Protein AF-A0A2X1PM04-F1 (afdb_monomer_lite)

Radius of gyration: 28.46 Å; chains: 1; bounding box: 57×18×85 Å

Structure (mmCIF, N/CA/C/O backbone):
data_AF-A0A2X1PM04-F1
#
_entry.id   AF-A0A2X1PM04-F1
#
loop_
_atom_site.group_PDB
_atom_site.id
_atom_site.type_symbol
_atom_site.label_atom_id
_atom_site.label_alt_id
_atom_site.label_comp_id
_atom_site.label_asym_id
_atom_site.label_entity_id
_atom_site.label_seq_id
_atom_site.pdbx_PDB_ins_code
_atom_site.Cartn_x
_atom_site.Cartn_y
_atom_site.Cartn_z
_atom_site.occupancy
_atom_site.B_iso_or_equiv
_atom_site.auth_seq_id
_atom_site.auth_comp_id
_atom_site.auth_asym_id
_atom_site.auth_atom_id
_atom_site.pdbx_PDB_model_num
ATOM 1 N N . MET A 1 1 ? 12.378 -4.164 -11.564 1.00 69.81 1 MET A N 1
ATOM 2 C CA . MET A 1 1 ? 11.855 -2.879 -12.082 1.00 69.81 1 MET A CA 1
ATOM 3 C C . MET A 1 1 ? 12.945 -1.818 -12.137 1.00 69.81 1 MET A C 1
ATOM 5 O O . MET A 1 1 ? 13.282 -1.428 -13.239 1.00 69.81 1 MET A O 1
ATOM 9 N N . ARG A 1 2 ? 13.593 -1.438 -11.025 1.00 76.06 2 ARG A N 1
ATOM 10 C CA . ARG A 1 2 ? 14.687 -0.441 -11.045 1.00 76.06 2 ARG A CA 1
ATOM 11 C C . ARG A 1 2 ? 15.839 -0.777 -12.010 1.00 76.06 2 ARG A C 1
ATOM 13 O O . ARG A 1 2 ? 16.109 0.004 -12.905 1.00 76.06 2 ARG A O 1
ATOM 20 N N . ASN A 1 3 ? 16.375 -1.999 -11.955 1.00 79.56 3 ASN A N 1
ATOM 21 C CA . ASN A 1 3 ? 17.417 -2.445 -12.899 1.00 79.56 3 ASN A CA 1
ATOM 22 C C . ASN A 1 3 ? 16.973 -2.407 -14.377 1.00 79.56 3 ASN A C 1
ATOM 24 O O . ASN A 1 3 ? 17.796 -2.219 -15.265 1.00 79.56 3 ASN A O 1
ATOM 28 N N . ILE A 1 4 ? 15.676 -2.598 -14.644 1.00 77.25 4 ILE A N 1
ATOM 29 C CA . ILE A 1 4 ? 15.119 -2.539 -16.003 1.00 77.25 4 ILE A CA 1
ATOM 30 C C . ILE A 1 4 ? 15.055 -1.082 -16.463 1.00 77.25 4 ILE A C 1
ATOM 32 O O . ILE A 1 4 ? 15.464 -0.784 -17.578 1.00 77.25 4 ILE A O 1
ATOM 36 N N . LEU A 1 5 ? 14.603 -0.174 -15.593 1.00 81.06 5 LEU A N 1
ATOM 37 C CA . LEU A 1 5 ? 14.601 1.264 -15.855 1.00 81.06 5 LEU A CA 1
ATOM 38 C C . LEU A 1 5 ? 16.017 1.789 -16.131 1.00 81.06 5 LEU A 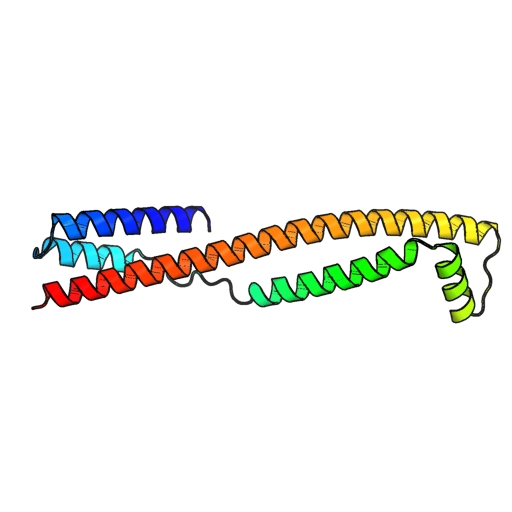C 1
ATOM 40 O O . LEU A 1 5 ? 16.224 2.500 -17.113 1.00 81.06 5 LEU A O 1
ATOM 44 N N . ASP A 1 6 ? 16.995 1.400 -15.312 1.00 82.31 6 ASP A N 1
ATOM 45 C CA . ASP A 1 6 ? 18.394 1.805 -15.486 1.00 82.31 6 ASP A CA 1
ATOM 46 C C . ASP A 1 6 ? 18.957 1.276 -16.818 1.00 82.31 6 ASP A C 1
ATOM 48 O O . ASP A 1 6 ? 19.573 2.020 -17.584 1.00 82.31 6 ASP A O 1
ATOM 52 N N . SER A 1 7 ? 18.678 0.009 -17.145 1.00 80.69 7 SER A N 1
ATOM 53 C CA . SER A 1 7 ? 19.086 -0.609 -18.411 1.00 80.69 7 SER A CA 1
ATOM 54 C C . SER A 1 7 ? 18.438 0.056 -19.632 1.00 80.69 7 SER A C 1
ATOM 56 O O . SER A 1 7 ? 19.122 0.287 -20.632 1.00 80.69 7 SER A O 1
ATOM 58 N N . LEU A 1 8 ? 17.151 0.405 -19.557 1.00 80.75 8 LEU A N 1
ATOM 59 C CA . LEU A 1 8 ? 16.440 1.117 -20.621 1.00 80.75 8 LEU A CA 1
ATOM 60 C C . LEU A 1 8 ? 16.974 2.538 -20.807 1.00 80.75 8 LEU A C 1
ATOM 62 O O . LEU A 1 8 ? 17.228 2.948 -21.936 1.00 80.75 8 LEU A O 1
ATOM 66 N N . THR A 1 9 ? 17.225 3.257 -19.713 1.00 82.50 9 THR A N 1
ATOM 67 C CA . THR A 1 9 ? 17.798 4.612 -19.748 1.00 82.50 9 THR A CA 1
ATOM 68 C C . THR A 1 9 ? 19.186 4.604 -20.390 1.00 82.50 9 THR A C 1
ATOM 70 O O . THR A 1 9 ? 19.500 5.460 -21.217 1.00 82.50 9 THR A O 1
ATOM 73 N N . GLN A 1 10 ? 20.020 3.614 -20.057 1.00 83.88 10 GLN A N 1
ATOM 74 C CA . GLN A 1 10 ? 21.327 3.452 -20.691 1.00 83.88 10 GLN A CA 1
ATOM 75 C C . GLN A 1 10 ? 21.196 3.112 -22.181 1.00 83.88 10 GLN A C 1
ATOM 77 O O . GLN A 1 10 ? 21.909 3.680 -23.004 1.00 83.88 10 GLN A O 1
ATOM 82 N N . THR A 1 11 ? 20.262 2.224 -22.533 1.00 81.25 11 THR A N 1
ATOM 83 C CA . THR A 1 11 ? 19.991 1.851 -23.929 1.00 81.25 11 THR A CA 1
ATOM 84 C C . THR A 1 11 ? 19.563 3.066 -24.751 1.00 81.25 11 THR A C 1
ATOM 86 O O . THR A 1 11 ? 20.081 3.262 -25.847 1.00 81.25 11 THR A O 1
ATOM 89 N N . GLN A 1 12 ? 18.689 3.918 -24.207 1.00 80.88 12 GLN A N 1
ATOM 90 C CA . GLN A 1 12 ? 18.268 5.168 -24.843 1.00 80.88 12 GLN A CA 1
ATOM 91 C C . GLN A 1 12 ? 19.465 6.079 -25.151 1.00 80.88 12 GLN A C 1
ATOM 93 O O . GLN A 1 12 ? 19.631 6.497 -26.293 1.00 80.88 12 GLN A O 1
ATOM 98 N N . ARG A 1 13 ? 20.351 6.317 -24.174 1.00 84.94 13 ARG A N 1
ATOM 99 C CA . ARG A 1 13 ? 21.559 7.140 -24.381 1.00 84.94 13 ARG A CA 1
ATOM 100 C C . ARG A 1 13 ? 22.475 6.568 -25.461 1.00 84.94 13 ARG A C 1
ATOM 102 O O . ARG A 1 13 ? 22.915 7.298 -26.341 1.00 84.94 13 ARG A O 1
ATOM 109 N N . THR A 1 14 ? 22.728 5.259 -25.429 1.00 84.06 14 THR A N 1
ATOM 110 C CA . THR A 1 14 ? 23.571 4.599 -26.436 1.00 84.06 14 THR A CA 1
ATOM 111 C C . THR A 1 14 ? 22.970 4.695 -27.839 1.00 84.06 14 THR A C 1
ATOM 113 O O . THR A 1 14 ? 23.704 4.915 -28.799 1.00 84.06 14 THR A O 1
ATOM 116 N N . ILE A 1 15 ? 21.647 4.573 -27.971 1.00 80.50 15 ILE A N 1
ATOM 117 C CA . ILE A 1 15 ? 20.940 4.778 -29.243 1.00 80.50 15 ILE A CA 1
ATOM 118 C C . ILE A 1 15 ? 21.138 6.208 -29.749 1.00 80.50 15 ILE A C 1
ATOM 120 O O . ILE A 1 15 ? 21.443 6.408 -30.925 1.00 80.50 15 ILE A O 1
ATOM 124 N N . ASP A 1 16 ? 21.001 7.197 -28.868 1.00 83.38 16 ASP A N 1
ATOM 125 C CA . ASP A 1 16 ? 21.153 8.612 -29.213 1.00 83.38 16 ASP A CA 1
ATOM 126 C C . ASP A 1 16 ? 22.563 8.928 -29.735 1.00 83.38 16 ASP A C 1
ATOM 128 O O . ASP A 1 16 ? 22.714 9.600 -30.762 1.00 83.38 16 ASP A O 1
ATOM 132 N N . GLU A 1 17 ? 23.588 8.392 -29.074 1.00 83.38 17 GLU A N 1
ATOM 133 C CA . GLU A 1 17 ? 24.991 8.527 -29.477 1.00 83.38 17 GLU A CA 1
ATOM 134 C C . GLU A 1 17 ? 25.270 7.831 -30.818 1.00 83.38 17 GLU A C 1
ATOM 136 O O . 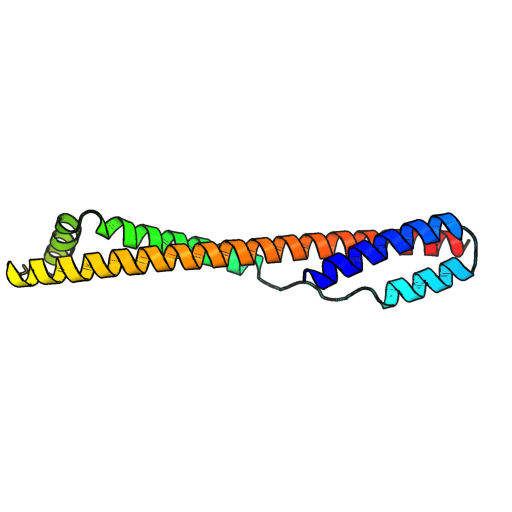GLU A 1 17 ? 25.885 8.415 -31.713 1.00 83.38 17 GLU A O 1
ATOM 141 N N . GLN A 1 18 ? 24.786 6.598 -30.995 1.00 78.56 18 GLN A N 1
ATOM 142 C CA . GLN A 1 18 ? 25.046 5.805 -32.200 1.00 78.56 18 GLN A CA 1
ATOM 143 C C . GLN A 1 18 ? 24.339 6.350 -33.439 1.00 78.56 18 GLN A C 1
ATOM 145 O O . GLN A 1 18 ? 24.942 6.367 -34.510 1.00 78.56 18 GLN A O 1
ATOM 150 N N . ILE A 1 19 ? 23.100 6.832 -33.308 1.00 76.69 19 ILE A N 1
ATOM 151 C CA . ILE A 1 19 ? 22.399 7.509 -34.409 1.00 76.69 19 ILE A CA 1
ATOM 152 C C . ILE A 1 19 ? 23.191 8.738 -34.854 1.00 76.69 19 ILE A C 1
ATOM 154 O O . ILE A 1 19 ? 23.385 8.934 -36.050 1.00 76.69 19 ILE A O 1
ATOM 158 N N . SER A 1 20 ? 23.686 9.528 -33.899 1.00 78.19 20 SER A N 1
ATOM 159 C CA . SER A 1 20 ? 24.446 10.748 -34.191 1.00 78.19 20 SER A CA 1
ATOM 160 C C . SER A 1 20 ? 25.783 10.451 -34.883 1.00 78.19 20 SER A C 1
ATOM 162 O O . SER A 1 20 ? 26.199 11.196 -35.764 1.00 78.19 20 SER A O 1
ATOM 164 N N . ALA A 1 21 ? 26.455 9.357 -34.507 1.00 78.06 21 ALA A N 1
ATOM 165 C CA . ALA A 1 21 ? 27.773 8.994 -35.030 1.00 78.06 21 ALA A CA 1
ATOM 166 C C . ALA A 1 21 ? 27.747 8.179 -36.338 1.00 78.06 21 ALA A C 1
ATOM 168 O O . ALA A 1 21 ? 28.716 8.216 -37.094 1.00 78.06 21 ALA A O 1
ATOM 169 N N . LEU A 1 22 ? 26.683 7.412 -36.599 1.00 74.44 22 LEU A N 1
ATOM 170 C CA . LEU A 1 22 ? 26.625 6.420 -37.686 1.00 74.44 22 LEU A CA 1
ATOM 171 C C . LEU A 1 22 ? 25.519 6.703 -38.714 1.00 74.44 22 LEU A C 1
ATOM 173 O O . LEU A 1 22 ? 25.143 5.807 -39.480 1.00 74.44 22 LEU A O 1
ATOM 177 N N . GLN A 1 23 ? 24.984 7.925 -38.725 1.00 71.12 23 GLN A N 1
ATOM 178 C CA . GLN A 1 23 ? 23.898 8.341 -39.610 1.00 71.12 23 GLN A CA 1
ATOM 179 C C . GLN A 1 23 ? 24.207 8.009 -41.082 1.00 71.12 23 GLN A C 1
ATOM 181 O O . GLN A 1 23 ? 25.285 8.310 -41.588 1.00 71.12 23 GLN A O 1
ATOM 186 N N . GLY A 1 24 ? 23.258 7.363 -41.769 1.00 65.94 24 GLY A N 1
ATOM 187 C CA . GLY A 1 24 ? 23.389 6.997 -43.187 1.00 65.94 24 GLY A CA 1
ATOM 188 C C . GLY A 1 24 ? 24.223 5.742 -43.476 1.00 65.94 24 GLY A C 1
ATOM 189 O O . GLY A 1 24 ? 24.485 5.443 -44.638 1.00 65.94 24 GLY A O 1
ATOM 190 N N . THR A 1 25 ? 24.644 4.984 -42.456 1.00 74.69 25 THR A N 1
ATOM 191 C CA . THR A 1 25 ? 25.395 3.732 -42.655 1.00 74.69 25 THR A CA 1
ATOM 192 C C . THR A 1 25 ? 24.507 2.486 -42.539 1.00 74.69 25 THR A C 1
ATOM 194 O O . THR A 1 25 ? 23.610 2.410 -41.702 1.00 74.69 25 THR A O 1
ATOM 197 N N . LEU A 1 26 ? 24.810 1.434 -43.312 1.00 70.62 26 LEU A N 1
ATOM 198 C CA . LEU A 1 26 ? 24.157 0.117 -43.173 1.00 70.62 26 LEU A CA 1
ATOM 199 C C . LEU A 1 26 ? 24.413 -0.533 -41.799 1.00 70.62 26 LEU A C 1
ATOM 201 O O . LEU A 1 26 ? 23.615 -1.338 -41.316 1.00 70.62 26 LEU A O 1
ATOM 205 N N . VAL A 1 27 ? 25.527 -0.175 -41.155 1.00 76.00 27 VAL A N 1
ATOM 206 C CA . VAL A 1 27 ? 25.877 -0.624 -39.802 1.00 76.00 27 VAL A CA 1
ATOM 207 C C . VAL A 1 27 ? 24.863 -0.099 -38.782 1.00 76.00 27 VAL A C 1
ATOM 209 O O . VAL A 1 27 ? 24.448 -0.860 -37.908 1.00 76.00 27 VAL A O 1
ATOM 212 N N . LEU A 1 28 ? 24.396 1.146 -38.935 1.00 73.38 28 LEU A N 1
ATOM 213 C CA . LEU A 1 28 ? 23.359 1.725 -38.080 1.00 73.38 28 LEU A CA 1
ATOM 214 C C . LEU A 1 28 ? 22.048 0.926 -38.154 1.00 73.38 28 LEU A C 1
ATOM 216 O O . LEU A 1 28 ? 21.496 0.584 -37.112 1.00 73.38 28 LEU A O 1
ATOM 220 N N . SER A 1 29 ? 21.598 0.542 -39.354 1.00 71.38 29 SER A N 1
ATOM 221 C CA . SER A 1 29 ? 20.384 -0.277 -39.533 1.00 71.38 29 SER A CA 1
ATOM 222 C C . SER A 1 29 ? 20.477 -1.627 -38.801 1.00 71.38 29 SER A C 1
ATOM 224 O O . SER A 1 29 ? 19.564 -2.025 -38.071 1.00 71.38 29 SER A O 1
ATOM 226 N N . ARG A 1 30 ? 21.631 -2.306 -38.889 1.00 76.44 30 ARG A N 1
ATOM 227 C CA . ARG A 1 30 ? 21.859 -3.577 -38.181 1.00 76.44 30 ARG A CA 1
ATOM 228 C C . ARG A 1 30 ? 21.881 -3.407 -36.657 1.00 76.44 30 ARG A C 1
ATOM 230 O O . ARG A 1 30 ? 21.322 -4.243 -35.948 1.00 76.44 30 ARG A O 1
ATOM 237 N N . ILE A 1 31 ? 22.510 -2.345 -36.153 1.00 76.06 31 ILE A N 1
ATOM 238 C CA . ILE A 1 31 ? 22.553 -2.027 -34.717 1.00 76.06 31 ILE A CA 1
ATOM 239 C C . ILE A 1 31 ? 21.142 -1.733 -34.183 1.00 76.06 31 ILE A C 1
ATOM 241 O O . ILE A 1 31 ? 20.752 -2.289 -33.155 1.00 76.06 31 ILE A O 1
ATOM 245 N N . ILE A 1 32 ? 20.355 -0.943 -34.922 1.00 72.38 32 ILE A N 1
ATOM 246 C CA . ILE A 1 32 ? 18.954 -0.626 -34.607 1.00 72.38 32 ILE A CA 1
ATOM 247 C C . ILE A 1 32 ? 18.122 -1.903 -34.469 1.00 72.38 32 ILE A C 1
ATOM 249 O O . ILE A 1 32 ? 17.404 -2.082 -33.482 1.00 72.38 32 ILE A O 1
ATOM 253 N N . GLN A 1 33 ? 18.243 -2.826 -35.426 1.00 74.50 33 GLN A N 1
ATOM 254 C CA . GLN A 1 33 ? 17.473 -4.069 -35.418 1.00 74.50 33 GLN A CA 1
ATOM 255 C C . GLN A 1 33 ? 17.840 -4.966 -34.222 1.00 74.50 33 GLN A C 1
ATOM 257 O O . GLN A 1 33 ? 16.955 -5.543 -33.587 1.00 74.50 33 GLN A O 1
ATOM 262 N N . GLN A 1 34 ? 19.126 -5.033 -33.856 1.00 79.94 34 GLN A N 1
ATOM 263 C CA . GLN A 1 34 ? 19.588 -5.764 -32.670 1.00 79.94 34 GLN A CA 1
ATOM 264 C C . GLN A 1 34 ? 19.085 -5.145 -31.360 1.00 79.94 34 GLN A C 1
ATOM 266 O O . GLN A 1 34 ? 18.738 -5.874 -30.432 1.00 79.94 34 GLN A O 1
ATOM 271 N N . GLN A 1 35 ? 19.039 -3.815 -31.265 1.00 77.69 35 GLN A N 1
ATOM 272 C CA . GLN A 1 35 ? 18.510 -3.124 -30.087 1.00 77.69 35 GLN A CA 1
ATOM 273 C C . GLN A 1 35 ? 17.002 -3.324 -29.955 1.00 77.69 35 GLN A C 1
ATOM 275 O O . GLN A 1 35 ? 16.540 -3.645 -28.862 1.00 77.69 35 GLN A O 1
ATOM 280 N N . LYS A 1 36 ? 16.252 -3.260 -31.064 1.00 74.50 36 LYS A N 1
ATOM 281 C CA . LYS A 1 36 ? 14.805 -3.527 -31.082 1.00 74.50 36 LYS A CA 1
ATOM 282 C C . LYS A 1 36 ? 14.468 -4.920 -30.538 1.00 74.50 36 LYS A C 1
ATOM 284 O O . LYS A 1 36 ? 13.514 -5.062 -29.784 1.00 74.50 36 LYS A O 1
ATOM 289 N N . GLN A 1 37 ? 15.276 -5.932 -30.860 1.00 78.75 37 GLN A N 1
ATOM 290 C CA . GLN A 1 37 ? 15.096 -7.304 -30.359 1.00 78.75 37 GLN A CA 1
ATOM 291 C C . GLN A 1 37 ? 15.411 -7.474 -28.865 1.00 78.75 37 GLN A C 1
ATOM 293 O O . GLN A 1 37 ? 14.905 -8.401 -28.239 1.00 78.75 37 GLN A O 1
ATOM 298 N N . LYS A 1 38 ? 16.256 -6.610 -28.291 1.00 79.75 38 LYS A N 1
ATOM 299 C CA . LYS A 1 38 ? 16.653 -6.662 -26.874 1.00 79.75 38 LYS A CA 1
ATOM 300 C C . LYS A 1 38 ? 15.723 -5.873 -25.955 1.00 79.75 38 LYS A C 1
ATOM 302 O O . LYS A 1 38 ? 15.882 -5.962 -24.737 1.00 79.75 38 LYS A O 1
ATOM 307 N N . LEU A 1 39 ? 14.789 -5.097 -26.509 1.00 76.56 39 LEU A N 1
ATOM 308 C CA . LEU A 1 39 ? 13.847 -4.336 -25.701 1.00 76.56 39 LEU A CA 1
ATOM 309 C C . LEU A 1 39 ? 12.944 -5.290 -24.908 1.00 76.56 39 LEU A C 1
ATOM 311 O O . LEU A 1 39 ? 12.384 -6.231 -25.477 1.00 76.56 39 LEU A O 1
ATOM 315 N N . PRO A 1 40 ? 12.795 -5.071 -23.594 1.00 70.00 40 PRO A N 1
ATOM 316 C CA . PRO A 1 40 ? 11.898 -5.867 -22.782 1.00 70.00 40 PRO A CA 1
ATOM 317 C C . PRO A 1 40 ? 10.456 -5.723 -23.283 1.00 70.00 40 PRO A C 1
ATOM 319 O O . PRO A 1 40 ? 9.938 -4.620 -23.434 1.00 70.00 40 PRO A O 1
ATOM 322 N N . THR A 1 41 ? 9.797 -6.856 -23.518 1.00 64.94 41 THR A N 1
ATOM 323 C CA . THR A 1 41 ? 8.380 -6.927 -23.891 1.00 64.94 41 THR A CA 1
ATOM 324 C C . THR A 1 41 ? 7.546 -7.320 -22.667 1.00 64.94 41 THR A C 1
ATOM 326 O O . THR A 1 41 ? 8.019 -8.051 -21.801 1.00 64.94 41 THR A O 1
ATOM 329 N N . ASN A 1 42 ? 6.305 -6.825 -22.570 1.00 63.81 42 ASN A N 1
ATOM 330 C CA . ASN A 1 42 ? 5.356 -7.140 -21.485 1.00 63.81 42 ASN A CA 1
ATOM 331 C C . ASN A 1 42 ? 5.806 -6.750 -20.061 1.00 63.81 42 ASN A C 1
ATOM 333 O O . ASN A 1 42 ? 5.794 -7.560 -19.139 1.00 63.81 42 ASN A O 1
ATOM 337 N N . LEU A 1 43 ? 6.138 -5.475 -19.851 1.00 68.81 43 LEU A N 1
ATOM 338 C CA . LEU A 1 43 ? 6.524 -4.939 -18.533 1.00 68.81 43 LEU A CA 1
ATOM 339 C C . LEU A 1 43 ? 5.335 -4.501 -17.661 1.00 68.81 43 LEU A C 1
ATOM 341 O O . LEU A 1 43 ? 5.529 -3.943 -16.582 1.00 68.81 43 LEU A O 1
ATOM 345 N N . ASN A 1 44 ? 4.104 -4.719 -18.131 1.00 73.81 44 ASN A N 1
ATOM 346 C CA . ASN A 1 44 ? 2.907 -4.223 -17.467 1.00 73.81 44 ASN A CA 1
ATOM 347 C C . ASN A 1 44 ? 2.442 -5.175 -16.352 1.00 73.81 44 ASN A C 1
ATOM 349 O O . ASN A 1 44 ? 1.986 -6.284 -16.637 1.00 73.81 44 ASN A O 1
ATOM 353 N N . ILE A 1 45 ? 2.507 -4.732 -15.092 1.00 78.94 45 ILE A N 1
ATOM 354 C CA . ILE A 1 45 ? 1.856 -5.421 -13.974 1.00 78.94 45 ILE A CA 1
ATOM 355 C C . ILE A 1 45 ? 0.360 -5.115 -14.051 1.00 78.94 45 ILE A C 1
ATOM 357 O O . ILE A 1 45 ? -0.114 -4.058 -13.625 1.00 78.94 45 ILE A O 1
ATOM 361 N N . GLN A 1 46 ? -0.395 -6.052 -14.618 1.00 82.81 46 GLN A N 1
ATOM 362 C CA . GLN A 1 46 ? -1.831 -5.886 -14.797 1.00 82.81 46 GLN A CA 1
ATOM 363 C C . GLN A 1 46 ? -2.546 -5.709 -13.452 1.00 82.81 46 GLN A C 1
ATOM 365 O O . GLN A 1 46 ? -2.324 -6.451 -12.497 1.00 82.81 46 GLN A O 1
ATOM 370 N N . GLY A 1 47 ? -3.440 -4.720 -13.390 1.00 86.31 47 GLY A N 1
ATOM 371 C CA . GLY A 1 47 ? -4.299 -4.489 -12.230 1.00 86.31 47 GLY A CA 1
ATOM 372 C C . GLY A 1 47 ? -3.645 -3.764 -11.050 1.00 86.31 47 GLY A C 1
ATOM 373 O O . GLY A 1 47 ? -4.337 -3.545 -10.058 1.00 86.31 47 GLY A O 1
ATOM 374 N N . LEU A 1 48 ? -2.378 -3.335 -11.142 1.00 91.06 48 LEU A N 1
ATOM 375 C CA . LEU A 1 48 ? -1.701 -2.615 -10.052 1.00 91.06 48 LEU A CA 1
ATOM 376 C C . LEU A 1 48 ? -2.454 -1.339 -9.637 1.00 91.06 48 LEU A C 1
ATOM 378 O O . LEU A 1 48 ? -2.675 -1.113 -8.451 1.00 91.06 48 LEU A O 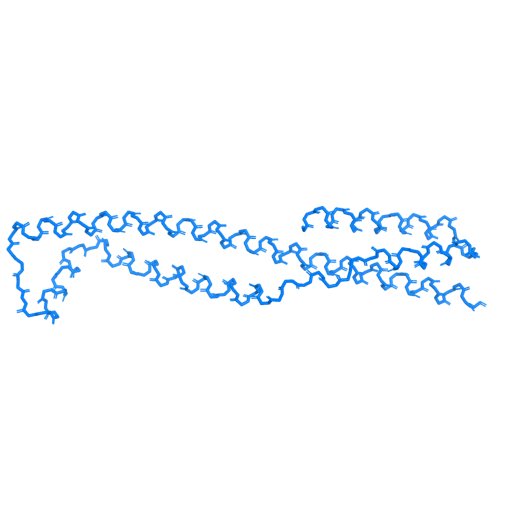1
ATOM 382 N N . SER A 1 49 ? -2.946 -0.565 -10.609 1.00 91.69 49 SER A N 1
ATOM 383 C CA . SER A 1 49 ? -3.734 0.648 -10.347 1.00 91.69 49 SER A CA 1
ATOM 384 C C . SER A 1 49 ? -5.018 0.362 -9.554 1.00 91.69 49 SER A C 1
ATOM 386 O O . SER A 1 49 ? -5.355 1.069 -8.602 1.00 91.69 49 SER A O 1
ATOM 388 N N . LYS A 1 50 ? -5.703 -0.744 -9.884 1.00 94.38 50 LYS A N 1
ATOM 389 C CA . LYS A 1 50 ? -6.890 -1.199 -9.150 1.00 94.38 50 LYS A CA 1
ATOM 390 C C . LYS A 1 50 ? -6.527 -1.606 -7.721 1.00 94.38 50 LYS A C 1
ATOM 392 O O . LYS A 1 50 ? -7.184 -1.170 -6.787 1.00 94.38 50 LYS A O 1
ATOM 397 N N . GLN A 1 51 ? -5.455 -2.379 -7.542 1.00 94.12 51 GLN A N 1
ATOM 398 C CA . GLN A 1 51 ? -4.995 -2.799 -6.213 1.00 94.12 51 GLN A CA 1
ATOM 399 C C . GLN A 1 51 ? -4.611 -1.603 -5.328 1.00 94.12 51 GLN A C 1
ATOM 401 O O . GLN A 1 51 ? -4.907 -1.602 -4.136 1.00 94.12 51 GLN A O 1
ATOM 406 N N . ILE A 1 52 ? -4.000 -0.562 -5.904 1.00 96.06 52 ILE A N 1
ATOM 407 C CA . ILE A 1 52 ? -3.702 0.700 -5.209 1.00 96.06 52 ILE A CA 1
ATOM 408 C C . ILE A 1 52 ? -4.994 1.388 -4.753 1.00 96.06 52 ILE A C 1
ATOM 410 O O . ILE A 1 52 ? -5.069 1.850 -3.613 1.00 96.06 52 ILE A O 1
ATOM 414 N N . ALA A 1 53 ? -6.013 1.454 -5.614 1.00 97.50 53 ALA A N 1
ATOM 415 C CA . ALA A 1 53 ? -7.309 2.032 -5.263 1.00 97.50 53 ALA A CA 1
ATOM 416 C C . ALA A 1 53 ? -8.008 1.234 -4.150 1.00 97.50 53 ALA A C 1
ATOM 418 O O . ALA A 1 53 ? -8.410 1.817 -3.142 1.00 97.50 53 ALA A O 1
ATOM 419 N N . ASP A 1 54 ? -8.067 -0.092 -4.282 1.00 97.62 54 ASP A N 1
ATOM 420 C CA . ASP A 1 54 ? -8.664 -0.987 -3.287 1.00 97.62 54 ASP A CA 1
ATOM 421 C C . ASP A 1 54 ? -7.938 -0.872 -1.932 1.00 97.62 54 ASP A C 1
ATOM 423 O O . ASP A 1 54 ? -8.570 -0.844 -0.874 1.00 97.62 54 ASP A O 1
ATOM 427 N N . LEU A 1 55 ? -6.606 -0.742 -1.933 1.00 97.50 55 LEU A N 1
ATOM 428 C CA . LEU A 1 55 ? -5.820 -0.534 -0.714 1.00 97.50 55 LEU A CA 1
ATOM 429 C C . LEU A 1 55 ? -6.127 0.816 -0.049 1.00 97.50 55 LEU A C 1
ATOM 431 O O . LEU A 1 55 ? -6.229 0.880 1.176 1.00 97.50 55 LEU A O 1
ATOM 435 N N . ARG A 1 56 ? -6.314 1.891 -0.826 1.00 98.19 56 ARG A N 1
ATOM 436 C CA . ARG A 1 56 ? -6.707 3.206 -0.284 1.00 98.19 56 ARG A CA 1
ATOM 437 C C . ARG A 1 56 ? -8.059 3.144 0.422 1.00 98.19 56 ARG A C 1
ATOM 439 O O . ARG A 1 56 ? -8.183 3.704 1.509 1.00 98.19 56 ARG A O 1
ATOM 446 N N . VAL A 1 57 ? -9.035 2.443 -0.161 1.00 98.38 57 VAL A N 1
ATOM 447 C CA . VAL A 1 57 ? -10.356 2.241 0.458 1.00 98.38 57 VAL A CA 1
ATOM 448 C C . VAL A 1 57 ? -10.220 1.464 1.768 1.00 98.38 57 VAL A C 1
ATOM 450 O O . VAL A 1 57 ? -10.689 1.928 2.802 1.00 98.38 57 VAL A O 1
ATOM 453 N N . HIS A 1 58 ? -9.476 0.354 1.779 1.00 97.56 58 HIS A N 1
ATOM 454 C CA . HIS A 1 58 ? -9.246 -0.401 3.014 1.00 97.56 58 HIS A CA 1
ATOM 455 C C . HIS A 1 58 ? -8.549 0.426 4.106 1.00 97.56 58 HIS A C 1
ATOM 457 O O . HIS A 1 58 ? -8.928 0.350 5.276 1.00 97.56 58 HIS A O 1
ATOM 463 N N . ILE A 1 59 ? -7.541 1.232 3.749 1.00 98.19 59 ILE A N 1
ATOM 464 C CA . ILE A 1 59 ? -6.873 2.139 4.695 1.00 98.19 59 ILE A CA 1
ATOM 465 C C . ILE A 1 59 ? -7.874 3.147 5.266 1.00 98.19 59 ILE A C 1
ATOM 467 O O . ILE A 1 59 ? -7.850 3.399 6.474 1.00 98.19 59 ILE A O 1
ATOM 471 N N . PHE A 1 60 ? -8.754 3.703 4.430 1.00 98.44 60 PHE A N 1
ATOM 472 C CA . PHE A 1 60 ? -9.808 4.616 4.863 1.00 98.44 60 PHE A CA 1
ATOM 473 C C . PHE A 1 60 ? -10.757 3.939 5.860 1.00 98.44 60 PHE A C 1
ATOM 475 O O . PHE A 1 60 ? -10.917 4.442 6.972 1.00 98.44 60 PHE A O 1
ATOM 482 N N . ASP A 1 61 ? -11.298 2.767 5.528 1.00 98.25 61 ASP A N 1
ATOM 483 C CA . ASP A 1 61 ? -12.252 2.047 6.380 1.00 98.25 61 ASP A CA 1
ATOM 484 C C . ASP A 1 61 ? -11.654 1.677 7.743 1.00 98.25 61 ASP A C 1
ATOM 486 O O . ASP A 1 61 ? -12.271 1.869 8.794 1.00 98.25 61 ASP A O 1
ATOM 490 N N . ILE A 1 62 ? -10.418 1.168 7.752 1.00 97.69 62 ILE A N 1
ATOM 491 C CA . ILE A 1 62 ? -9.709 0.815 8.989 1.00 97.69 62 ILE A CA 1
ATOM 492 C C . ILE A 1 62 ? -9.409 2.073 9.816 1.00 97.69 62 ILE A C 1
ATOM 494 O O . ILE A 1 62 ? -9.494 2.045 11.046 1.00 97.69 62 ILE A O 1
ATOM 498 N N . THR A 1 63 ? -9.102 3.191 9.157 1.00 98.25 63 THR A N 1
ATOM 499 C CA . THR A 1 63 ? -8.901 4.485 9.818 1.00 98.25 63 THR A CA 1
ATOM 500 C C . THR A 1 63 ? -10.179 4.974 10.493 1.00 98.25 63 THR A C 1
ATOM 502 O O . THR A 1 63 ? -10.106 5.396 11.647 1.00 98.25 63 THR A O 1
ATOM 505 N N . GLN A 1 64 ? -11.338 4.865 9.833 1.00 97.81 64 GLN A N 1
ATOM 506 C CA . GLN A 1 64 ? -12.631 5.214 10.433 1.00 97.81 64 GLN A CA 1
ATOM 507 C C . GLN A 1 64 ? -12.905 4.367 11.680 1.00 97.81 64 GLN A C 1
ATOM 509 O O . GLN A 1 64 ? -13.087 4.916 12.765 1.00 97.81 64 GLN A O 1
ATOM 514 N N . LYS A 1 65 ? -12.783 3.037 11.570 1.00 95.44 65 LYS A N 1
ATOM 515 C CA . LYS A 1 65 ? -12.972 2.113 12.704 1.00 95.44 65 LYS A CA 1
ATOM 516 C C . LYS A 1 65 ? -12.022 2.394 13.867 1.00 95.44 65 LYS A C 1
ATOM 518 O O . LYS A 1 65 ? -12.411 2.295 15.024 1.00 95.44 65 LYS A O 1
ATOM 523 N N . ARG A 1 66 ? -10.761 2.749 13.595 1.00 97.62 66 ARG A N 1
ATOM 524 C CA . ARG A 1 66 ? -9.814 3.157 14.647 1.00 97.62 66 ARG A CA 1
ATOM 525 C C . ARG A 1 66 ? -10.269 4.449 15.323 1.00 97.62 66 ARG A C 1
ATOM 527 O O . ARG A 1 66 ? -10.105 4.578 16.534 1.00 97.62 66 ARG A O 1
ATOM 534 N N . ASN A 1 67 ? -10.771 5.410 14.550 1.00 97.38 67 ASN A N 1
ATOM 535 C CA . ASN A 1 67 ? -11.142 6.721 15.070 1.00 97.38 67 ASN A CA 1
ATOM 536 C C . ASN A 1 67 ? -12.336 6.650 16.030 1.00 97.38 67 ASN A C 1
ATOM 538 O O . ASN A 1 67 ? -12.363 7.386 17.013 1.00 97.38 67 ASN A O 1
ATOM 542 N N . GLU A 1 68 ? -13.259 5.714 15.810 1.00 95.81 68 GLU A N 1
ATOM 543 C CA . GLU A 1 68 ? -14.351 5.418 16.748 1.00 95.81 68 GLU A CA 1
ATOM 544 C C . GLU A 1 68 ? -13.842 5.019 18.147 1.00 95.81 68 GLU A C 1
ATOM 546 O O . GLU A 1 68 ? -14.529 5.235 19.138 1.00 95.81 68 GLU A O 1
ATOM 551 N N . LEU A 1 69 ? -12.609 4.506 18.257 1.00 96.75 69 LEU A N 1
ATOM 552 C CA . LEU A 1 69 ? -11.992 4.090 19.522 1.00 96.75 69 LEU A CA 1
ATOM 553 C C . LEU A 1 69 ? -11.253 5.228 20.259 1.00 96.75 69 LEU A C 1
ATOM 555 O O . LEU A 1 69 ? -10.528 4.974 21.227 1.00 96.75 69 LEU A O 1
ATOM 559 N N . TYR A 1 70 ? -11.347 6.485 19.807 1.00 94.94 70 TYR A N 1
ATOM 560 C CA . TYR A 1 70 ? -10.818 7.616 20.585 1.00 94.94 70 TYR A CA 1
ATOM 561 C C . TYR A 1 70 ? -11.702 7.959 21.782 1.00 94.94 70 TYR A C 1
ATOM 563 O O . TYR A 1 70 ? -11.163 8.262 22.845 1.00 94.94 70 TYR A O 1
ATOM 571 N N . ASP A 1 71 ? -13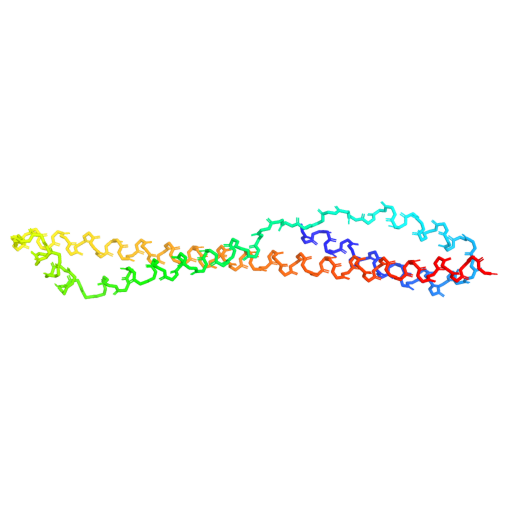.019 7.835 21.624 1.00 95.56 71 ASP A N 1
ATOM 572 C CA . ASP A 1 71 ? -13.992 7.972 22.703 1.00 95.56 71 ASP A CA 1
ATOM 573 C C . ASP A 1 71 ? -14.518 6.588 23.097 1.00 95.56 71 ASP A C 1
ATOM 575 O O . ASP A 1 71 ? -15.524 6.091 22.587 1.00 95.56 71 ASP A O 1
ATOM 579 N N . LEU A 1 72 ? -13.774 5.934 23.989 1.00 95.25 72 LEU A N 1
ATOM 580 C CA . LEU A 1 72 ? -14.084 4.575 24.426 1.00 95.25 72 LEU A CA 1
ATOM 581 C C . LEU A 1 72 ? -15.397 4.497 25.203 1.00 95.25 72 LEU A C 1
ATOM 583 O O . LEU A 1 72 ? -16.080 3.483 25.116 1.00 95.25 72 LEU A O 1
ATOM 587 N N . ASP A 1 73 ? -15.752 5.535 25.962 1.00 94.25 73 ASP A N 1
ATOM 588 C CA . ASP A 1 73 ? -16.988 5.537 26.741 1.00 94.25 73 ASP A CA 1
ATOM 589 C C . ASP A 1 73 ? -18.210 5.631 25.834 1.00 94.25 73 ASP A C 1
ATOM 591 O O . ASP A 1 73 ? -19.141 4.843 25.992 1.00 94.25 73 ASP A O 1
ATOM 595 N N . ASN A 1 74 ? -18.179 6.519 24.839 1.00 95.31 74 ASN A N 1
ATOM 596 C CA . ASN A 1 74 ? -19.242 6.599 23.846 1.00 95.31 74 ASN A CA 1
ATOM 597 C C . ASN A 1 74 ? -19.343 5.312 23.010 1.00 95.31 74 ASN A C 1
ATOM 599 O O . ASN A 1 74 ? -20.440 4.801 22.784 1.00 95.31 74 ASN A O 1
ATOM 603 N N . TYR A 1 75 ? -18.204 4.742 22.604 1.00 95.00 75 TYR A N 1
ATOM 604 C CA . TYR A 1 75 ? -18.181 3.476 21.869 1.00 95.00 75 TYR A CA 1
ATOM 605 C C . TYR A 1 75 ? -18.810 2.333 22.677 1.00 95.00 75 TYR A C 1
ATOM 607 O O . TYR A 1 75 ? -19.651 1.602 22.158 1.00 95.00 75 TYR A O 1
ATOM 615 N N . ILE A 1 76 ? -18.435 2.187 23.953 1.00 94.81 76 ILE A N 1
ATOM 616 C CA . ILE A 1 76 ? -18.995 1.156 24.836 1.00 94.81 76 ILE A CA 1
ATOM 617 C C . ILE A 1 76 ? -20.497 1.372 25.029 1.00 94.81 76 ILE A C 1
ATOM 619 O O . ILE A 1 76 ? -21.256 0.426 24.854 1.00 94.81 76 ILE A O 1
ATOM 623 N N . ASN A 1 77 ? -20.939 2.607 25.286 1.00 94.19 77 ASN A N 1
ATOM 624 C CA . ASN A 1 77 ? -22.362 2.914 25.457 1.00 94.19 77 ASN A CA 1
ATOM 625 C C . ASN A 1 77 ? -23.185 2.560 24.208 1.00 94.19 77 ASN A C 1
ATOM 627 O O . ASN A 1 77 ? -24.311 2.072 24.320 1.00 94.19 77 ASN A O 1
ATOM 631 N N . LYS A 1 78 ? -22.631 2.793 23.010 1.00 93.69 78 LYS A N 1
ATOM 632 C CA . LYS A 1 78 ? -23.266 2.406 21.746 1.00 93.69 78 LYS A CA 1
ATOM 633 C C . LYS A 1 78 ? -23.429 0.888 21.651 1.00 93.69 78 LYS A C 1
ATOM 635 O O . LYS A 1 78 ? -24.524 0.426 21.356 1.00 93.69 78 LYS A O 1
ATOM 640 N N . VAL A 1 79 ? -22.378 0.129 21.967 1.00 92.44 79 VAL A N 1
ATOM 641 C CA . VAL A 1 79 ? -22.420 -1.344 21.982 1.00 92.44 79 VAL A CA 1
ATOM 642 C C . VAL A 1 79 ? -23.436 -1.860 23.004 1.00 92.44 79 VAL A C 1
ATOM 644 O O . VAL A 1 79 ? -24.254 -2.710 22.673 1.00 92.44 79 VAL A O 1
ATOM 647 N N . GLU A 1 80 ? -23.438 -1.317 24.222 1.00 93.25 80 GLU A N 1
ATOM 648 C CA . GLU A 1 80 ? -24.398 -1.680 25.276 1.00 93.25 80 GLU A CA 1
ATOM 649 C C . GLU A 1 80 ? -25.854 -1.413 24.853 1.00 93.25 80 GLU A C 1
ATOM 651 O O . GLU A 1 80 ? -26.758 -2.194 25.158 1.00 93.25 80 GLU A O 1
ATOM 656 N N . SER A 1 81 ? -26.080 -0.319 24.118 1.00 92.38 81 SER A N 1
ATOM 657 C CA . SER A 1 81 ? -27.403 0.054 23.603 1.00 92.38 81 SER A CA 1
ATOM 658 C C . SER A 1 81 ? -27.865 -0.852 22.461 1.00 92.38 81 SER A C 1
ATOM 660 O O . SER A 1 81 ? -29.038 -1.210 22.407 1.00 92.38 81 SER A O 1
ATOM 662 N N . GLU A 1 82 ? -26.959 -1.228 21.555 1.00 91.62 82 GLU A N 1
ATOM 663 C CA . GLU A 1 82 ? -27.247 -2.130 20.432 1.00 91.62 82 GLU A CA 1
ATOM 664 C C . GLU A 1 82 ? -27.535 -3.564 20.905 1.00 91.62 82 GLU A C 1
ATOM 666 O O . GLU A 1 82 ? -28.420 -4.222 20.360 1.00 91.62 82 GLU A O 1
ATOM 671 N N . ASP A 1 83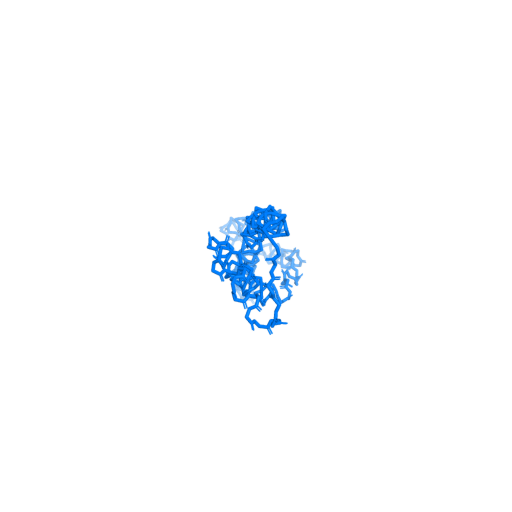 ? -26.831 -4.027 21.942 1.00 88.06 83 ASP A N 1
ATOM 672 C CA . ASP A 1 83 ? -26.922 -5.403 22.451 1.00 88.06 83 ASP A CA 1
ATOM 673 C C . ASP A 1 83 ? -27.935 -5.564 23.606 1.00 88.06 83 ASP A C 1
ATOM 675 O O . ASP A 1 83 ? -28.203 -6.675 24.072 1.00 88.06 83 ASP A O 1
ATOM 679 N N . GLY A 1 84 ? -28.507 -4.454 24.091 1.00 87.38 84 GLY A N 1
ATOM 680 C CA . GLY A 1 84 ? -29.502 -4.429 25.169 1.00 87.38 84 GLY A CA 1
ATOM 681 C C . GLY A 1 84 ? -28.968 -4.889 26.531 1.00 87.38 84 GLY A C 1
ATOM 682 O O . GLY A 1 84 ? -29.745 -5.327 27.383 1.00 87.38 84 GLY A O 1
ATOM 683 N N . LYS A 1 85 ? -27.648 -4.826 26.742 1.00 88.56 85 LYS A N 1
ATOM 684 C CA . LYS A 1 85 ? -26.956 -5.294 27.953 1.00 88.56 85 LYS A CA 1
ATOM 685 C C . LYS A 1 85 ? -25.999 -4.229 28.459 1.00 88.56 85 LYS A C 1
ATOM 687 O O . LYS A 1 85 ? -25.353 -3.550 27.675 1.00 88.56 85 LYS A O 1
ATOM 692 N N . GLN A 1 86 ? -25.898 -4.112 29.777 1.00 90.94 86 GLN A N 1
ATOM 693 C CA . GLN A 1 86 ? -24.975 -3.196 30.443 1.00 90.94 86 GLN A CA 1
ATOM 694 C C . GLN A 1 86 ? -23.801 -3.992 31.001 1.00 90.94 86 GLN A C 1
ATOM 696 O O . GLN A 1 86 ? -24.011 -5.036 31.624 1.00 90.94 86 GLN A O 1
ATOM 701 N N . PHE A 1 87 ? -22.584 -3.503 30.794 1.00 91.62 87 PHE A N 1
ATOM 702 C CA . PHE A 1 87 ? -21.410 -4.081 31.424 1.00 91.62 87 PHE A CA 1
ATOM 703 C C . PHE A 1 87 ? -21.346 -3.670 32.894 1.00 91.62 87 PHE A C 1
ATOM 705 O O . PHE A 1 87 ? -21.667 -2.543 33.277 1.00 91.62 87 PHE A O 1
ATOM 712 N N . THR A 1 88 ? -20.866 -4.577 33.736 1.00 94.62 88 THR A N 1
ATOM 713 C CA . THR A 1 88 ? -20.406 -4.224 35.080 1.00 94.62 88 THR A CA 1
ATOM 714 C C . THR A 1 88 ? -19.185 -3.302 35.000 1.00 94.62 88 THR A C 1
ATOM 716 O O . THR A 1 88 ? -18.485 -3.237 33.988 1.00 94.62 88 THR A O 1
ATOM 719 N N . GLU A 1 89 ? -18.865 -2.604 36.088 1.00 92.19 89 GLU A N 1
ATOM 720 C CA . GLU A 1 89 ? -17.699 -1.709 36.137 1.00 92.19 89 GLU A CA 1
ATOM 721 C C . GLU A 1 89 ? -16.368 -2.442 35.862 1.00 92.19 89 GLU A C 1
ATOM 723 O O . GLU A 1 89 ? -15.484 -1.927 35.165 1.00 92.19 89 GLU A O 1
ATOM 728 N N . ALA A 1 90 ? -16.247 -3.681 36.350 1.00 94.88 90 ALA A N 1
ATOM 729 C CA . ALA A 1 90 ? -15.089 -4.535 36.103 1.00 94.88 90 ALA A CA 1
ATOM 730 C C . ALA A 1 90 ? -14.970 -4.924 34.618 1.00 94.88 90 ALA A C 1
ATOM 732 O O . ALA A 1 90 ? -13.892 -4.796 34.032 1.00 94.88 90 ALA A O 1
ATOM 733 N N . GLU A 1 91 ? -16.074 -5.338 33.989 1.00 94.81 91 GLU A N 1
ATOM 734 C CA . GLU A 1 91 ? -16.119 -5.652 32.554 1.00 94.81 91 GLU A CA 1
ATOM 735 C C . GLU A 1 91 ? -15.812 -4.416 31.709 1.00 94.81 91 GLU A C 1
ATOM 737 O O . GLU A 1 91 ? -14.983 -4.478 30.802 1.00 94.81 91 GLU A O 1
ATOM 742 N N . ARG A 1 92 ? -16.391 -3.260 32.052 1.00 94.75 92 ARG A N 1
ATOM 743 C CA . ARG A 1 92 ? -16.142 -1.991 31.360 1.00 94.75 92 ARG A CA 1
ATOM 744 C C . ARG A 1 92 ? -14.661 -1.620 31.391 1.00 94.75 92 ARG A C 1
ATOM 746 O O . ARG A 1 92 ? -14.107 -1.195 30.378 1.00 94.75 92 ARG A O 1
ATOM 753 N N . THR A 1 93 ? -13.998 -1.829 32.527 1.00 95.75 93 THR A N 1
ATOM 754 C CA . THR A 1 93 ? -12.553 -1.601 32.669 1.00 95.75 93 THR A CA 1
ATOM 755 C C . THR A 1 93 ? -11.743 -2.536 31.766 1.00 95.75 93 THR A C 1
ATOM 757 O O . THR A 1 93 ? -10.846 -2.078 31.055 1.00 95.75 93 THR A O 1
ATOM 760 N N . GLN A 1 94 ? -12.078 -3.830 31.722 1.00 96.25 94 GLN A N 1
ATOM 761 C CA . GLN A 1 94 ? -11.409 -4.794 30.838 1.00 96.25 94 GLN A CA 1
ATOM 762 C C . GLN A 1 94 ? -11.624 -4.463 29.355 1.00 96.25 94 GLN A C 1
ATOM 764 O O . GLN A 1 94 ? -10.667 -4.458 28.578 1.00 96.25 94 GLN A O 1
ATOM 769 N N . VAL A 1 95 ? -12.853 -4.117 28.964 1.00 95.12 95 VAL A N 1
ATOM 770 C CA . VAL A 1 95 ? -13.190 -3.717 27.592 1.00 95.12 95 VAL A CA 1
ATOM 771 C C . VAL A 1 95 ? -12.408 -2.470 27.183 1.00 95.12 95 VAL A C 1
ATOM 773 O O . VAL A 1 95 ? -11.837 -2.447 26.095 1.00 95.12 95 VAL A O 1
ATOM 776 N N . LYS A 1 96 ? -12.289 -1.455 28.051 1.00 96.75 96 LYS A N 1
ATOM 777 C CA . LYS A 1 96 ? -11.467 -0.264 27.766 1.00 96.75 96 LYS A CA 1
ATOM 778 C C . LYS A 1 96 ? -10.004 -0.617 27.493 1.00 96.75 96 LYS A C 1
ATOM 780 O O . LYS A 1 96 ? -9.419 -0.074 26.551 1.00 96.75 96 LYS A O 1
ATOM 785 N N . THR A 1 97 ? -9.422 -1.535 28.264 1.00 97.44 97 THR A N 1
ATOM 786 C CA . THR A 1 97 ? -8.052 -2.020 28.032 1.00 97.44 97 THR A CA 1
ATOM 787 C C . THR A 1 97 ? -7.933 -2.691 26.663 1.00 97.44 97 THR A C 1
ATOM 789 O O . THR A 1 97 ? -7.099 -2.282 25.854 1.00 97.44 97 THR A O 1
ATOM 792 N N . LEU A 1 98 ? -8.831 -3.630 26.345 1.00 97.38 98 LEU A N 1
ATOM 793 C CA . LEU A 1 98 ? -8.842 -4.332 25.055 1.00 97.38 98 LEU A CA 1
ATOM 794 C C . LEU A 1 98 ? -9.034 -3.379 23.866 1.00 97.38 98 LEU A C 1
ATOM 796 O O . LEU A 1 98 ? -8.346 -3.491 22.852 1.00 97.38 98 LEU A O 1
ATOM 800 N N . LEU A 1 99 ? -9.946 -2.410 23.973 1.00 97.38 99 LEU A N 1
ATOM 801 C CA . LEU A 1 99 ? -10.177 -1.420 22.919 1.00 97.38 99 LEU A CA 1
ATOM 802 C C . LEU A 1 99 ? -8.981 -0.476 22.749 1.00 97.38 99 LEU A C 1
ATOM 804 O O . LEU A 1 99 ? -8.666 -0.082 21.624 1.00 97.38 99 LEU A O 1
ATOM 808 N N . THR A 1 100 ? -8.270 -0.157 23.832 1.00 97.81 100 THR A N 1
ATOM 809 C CA . THR A 1 100 ? -7.029 0.630 23.775 1.00 97.81 100 THR A CA 1
ATOM 810 C C . THR A 1 100 ? -5.931 -0.123 23.025 1.00 97.81 100 THR A C 1
ATOM 812 O O . THR A 1 100 ? -5.286 0.446 22.138 1.00 97.81 100 THR A O 1
ATOM 815 N N . GLU A 1 101 ? -5.745 -1.409 23.326 1.00 97.94 101 GLU A N 1
ATOM 816 C CA . GLU A 1 101 ? -4.802 -2.275 22.613 1.00 97.94 101 GLU A CA 1
ATOM 817 C C . GLU A 1 101 ? -5.188 -2.426 21.141 1.00 97.94 101 GLU A C 1
ATOM 819 O O . GLU A 1 101 ? -4.360 -2.194 20.256 1.00 97.94 101 GLU A O 1
ATOM 824 N N . ARG A 1 102 ? -6.468 -2.696 20.859 1.00 97.56 102 ARG A N 1
ATOM 825 C CA . ARG A 1 102 ? -7.004 -2.767 19.496 1.00 97.56 102 ARG A CA 1
ATOM 826 C C . ARG A 1 102 ? -6.743 -1.478 18.725 1.00 97.56 102 ARG A C 1
ATOM 828 O O . ARG A 1 102 ? -6.299 -1.539 17.578 1.00 97.56 102 ARG A O 1
ATOM 835 N N . ARG A 1 103 ? -6.968 -0.308 19.331 1.00 98.06 103 ARG A N 1
ATOM 836 C CA . ARG A 1 103 ? -6.679 0.993 18.709 1.00 98.06 103 ARG A CA 1
ATOM 837 C C . ARG A 1 103 ? -5.198 1.130 18.369 1.00 98.06 103 ARG A C 1
ATOM 839 O O . ARG A 1 103 ? -4.873 1.578 17.269 1.00 98.06 103 ARG A O 1
ATOM 846 N N . LYS A 1 104 ? -4.304 0.733 19.282 1.00 98.06 104 LYS A N 1
ATOM 847 C CA . LYS A 1 104 ? -2.851 0.758 19.060 1.00 98.06 104 LYS A CA 1
ATOM 848 C C . LYS A 1 104 ? -2.451 -0.158 17.900 1.00 98.06 104 LYS A C 1
ATOM 850 O O . LYS A 1 104 ? -1.852 0.325 16.944 1.00 98.06 104 LYS A O 1
ATOM 855 N N . MET A 1 105 ? -2.867 -1.425 17.931 1.00 98.19 105 MET A N 1
ATOM 856 C CA . MET A 1 105 ? -2.595 -2.391 16.858 1.00 98.19 105 MET A CA 1
ATOM 857 C C . MET A 1 105 ? -3.129 -1.907 15.508 1.00 98.19 105 MET A C 1
ATOM 859 O O . MET A 1 105 ? -2.443 -2.000 14.495 1.00 98.19 105 MET A O 1
ATOM 863 N N . THR A 1 106 ? -4.332 -1.329 15.493 1.00 98.00 106 THR A N 1
ATOM 864 C CA . THR A 1 106 ? -4.935 -0.785 14.271 1.00 98.00 106 THR A CA 1
ATOM 865 C C . THR A 1 106 ? -4.154 0.427 13.752 1.00 98.00 106 THR A C 1
ATOM 867 O O . THR A 1 106 ? -3.977 0.577 12.547 1.00 98.00 106 THR A O 1
ATOM 870 N N . SER A 1 107 ? -3.634 1.280 14.639 1.00 98.31 107 SER A N 1
ATOM 871 C CA . SER A 1 107 ? -2.757 2.395 14.260 1.00 98.31 107 SER A CA 1
ATOM 872 C C . SER A 1 107 ? -1.467 1.910 13.594 1.00 98.31 107 SER A C 1
ATOM 874 O O . SER A 1 107 ? -1.072 2.433 12.552 1.00 98.31 107 SER A O 1
ATOM 876 N N . ASP A 1 108 ? -0.841 0.874 14.150 1.00 98.38 108 ASP A N 1
ATOM 877 C CA . ASP A 1 108 ? 0.383 0.300 13.590 1.00 98.38 108 ASP A CA 1
ATOM 878 C C . ASP A 1 108 ? 0.117 -0.440 12.269 1.00 98.38 108 ASP A C 1
ATOM 880 O O . ASP A 1 108 ? 0.894 -0.308 11.320 1.00 98.38 108 ASP A O 1
ATOM 884 N N . LEU A 1 109 ? -1.034 -1.112 12.144 1.00 97.94 109 LEU A N 1
ATOM 885 C CA . LEU A 1 109 ? -1.498 -1.681 10.878 1.00 97.94 109 LEU A CA 1
ATOM 886 C C . LEU A 1 109 ? -1.679 -0.598 9.807 1.00 97.94 109 LEU A C 1
ATOM 888 O O . LEU A 1 109 ? -1.160 -0.748 8.705 1.00 97.94 109 LEU A O 1
ATOM 892 N N . ILE A 1 110 ? -2.348 0.516 10.124 1.00 98.31 110 ILE A N 1
ATOM 893 C CA . ILE A 1 110 ? -2.529 1.639 9.188 1.00 98.31 110 ILE A CA 1
ATOM 894 C C . ILE A 1 110 ? -1.174 2.178 8.718 1.00 98.31 110 ILE A C 1
ATOM 896 O O . ILE A 1 110 ? -1.008 2.443 7.528 1.00 98.31 110 ILE A O 1
ATOM 900 N N . LYS A 1 111 ? -0.182 2.320 9.607 1.00 98.25 111 LYS A N 1
ATOM 901 C CA . LYS A 1 111 ? 1.176 2.738 9.208 1.00 98.25 111 LYS A CA 1
ATOM 902 C C . LYS A 1 111 ? 1.804 1.747 8.225 1.00 98.25 111 LYS A C 1
ATOM 904 O O . LYS A 1 111 ? 2.332 2.163 7.198 1.00 98.25 111 LYS A O 1
ATOM 909 N N . SER A 1 112 ? 1.713 0.447 8.512 1.00 97.88 112 SER A N 1
ATOM 910 C CA . SER A 1 112 ? 2.222 -0.608 7.628 1.00 97.88 112 SER A CA 1
ATOM 911 C C . SER A 1 112 ? 1.548 -0.579 6.250 1.00 97.88 112 SER A C 1
ATOM 913 O O . SER A 1 112 ? 2.232 -0.585 5.226 1.00 97.88 112 SER A O 1
ATOM 915 N N . LEU A 1 113 ? 0.219 -0.444 6.207 1.00 97.69 113 LEU A N 1
ATOM 916 C CA . LEU A 1 113 ? -0.542 -0.352 4.958 1.00 97.69 113 LEU A CA 1
ATOM 917 C C . LEU A 1 113 ? -0.195 0.911 4.156 1.00 97.69 113 LEU A C 1
ATOM 919 O O . LEU A 1 113 ? -0.068 0.833 2.939 1.00 97.69 113 LEU A O 1
ATOM 923 N N . ASN A 1 114 ? 0.028 2.057 4.808 1.00 97.94 114 ASN A N 1
ATOM 924 C CA . ASN A 1 114 ? 0.494 3.269 4.123 1.00 97.94 114 ASN A CA 1
ATOM 925 C C . ASN A 1 114 ? 1.893 3.087 3.518 1.00 97.94 114 ASN A C 1
ATOM 927 O O . ASN A 1 114 ? 2.143 3.527 2.397 1.00 97.94 114 ASN A O 1
ATOM 931 N N . ASN A 1 115 ? 2.797 2.395 4.214 1.00 96.81 115 ASN A N 1
ATOM 932 C CA . ASN A 1 115 ? 4.106 2.057 3.653 1.00 96.81 115 ASN A CA 1
ATOM 933 C C . ASN A 1 115 ? 3.966 1.153 2.419 1.00 96.81 115 ASN A C 1
ATOM 935 O O . ASN A 1 115 ? 4.597 1.414 1.396 1.00 96.81 115 ASN A O 1
ATOM 939 N N . GLN A 1 116 ? 3.107 0.131 2.479 1.00 95.44 116 GLN A N 1
ATOM 940 C CA . GLN A 1 116 ? 2.817 -0.736 1.331 1.00 95.44 116 GLN A CA 1
ATOM 941 C C . GLN A 1 116 ? 2.190 0.037 0.165 1.00 95.44 116 GLN A C 1
ATOM 943 O O . GLN A 1 116 ? 2.594 -0.156 -0.980 1.00 95.44 116 GLN A O 1
ATOM 948 N N . LEU A 1 117 ? 1.267 0.960 0.446 1.00 97.50 117 LEU A N 1
ATOM 949 C CA . LEU A 1 117 ? 0.664 1.839 -0.554 1.00 97.50 117 LEU A CA 1
ATOM 950 C C . LEU A 1 117 ? 1.727 2.684 -1.265 1.00 97.50 117 LEU A C 1
ATOM 952 O O . LEU A 1 117 ? 1.732 2.756 -2.492 1.00 97.50 117 LEU A O 1
ATOM 956 N N . ASN A 1 118 ? 2.663 3.274 -0.518 1.00 94.81 118 ASN A N 1
ATOM 957 C CA . ASN A 1 118 ? 3.756 4.060 -1.092 1.00 94.81 118 ASN A CA 1
ATOM 958 C C . ASN A 1 118 ? 4.676 3.214 -1.984 1.00 94.81 118 ASN A C 1
ATOM 960 O O . ASN A 1 118 ? 5.106 3.676 -3.045 1.00 94.81 118 ASN A O 1
ATOM 964 N N . LEU A 1 119 ? 4.956 1.969 -1.589 1.00 93.25 119 LEU A N 1
ATOM 965 C CA . LEU A 1 119 ? 5.730 1.030 -2.405 1.00 93.25 119 LEU A CA 1
ATOM 966 C C . LEU A 1 119 ? 4.987 0.663 -3.694 1.00 93.25 119 LEU A C 1
ATOM 968 O O . LEU A 1 119 ? 5.594 0.672 -4.764 1.00 93.25 119 LEU A O 1
ATOM 972 N N . ALA A 1 120 ? 3.682 0.398 -3.611 1.00 92.69 120 ALA A N 1
ATOM 973 C CA . ALA A 1 120 ? 2.849 0.088 -4.770 1.00 92.69 120 ALA A CA 1
ATOM 974 C C . ALA A 1 120 ? 2.759 1.274 -5.747 1.00 92.69 120 ALA A C 1
ATOM 976 O O . ALA A 1 120 ? 2.948 1.090 -6.946 1.00 92.69 120 ALA A O 1
ATOM 977 N N . ILE A 1 121 ? 2.571 2.499 -5.243 1.00 91.25 121 ILE A N 1
ATOM 978 C CA . ILE A 1 121 ? 2.591 3.724 -6.062 1.00 91.25 121 ILE A CA 1
ATOM 979 C C . ILE A 1 121 ? 3.957 3.903 -6.734 1.00 91.25 121 ILE A C 1
ATOM 981 O O . ILE A 1 121 ? 4.034 4.171 -7.929 1.00 91.25 121 ILE A O 1
ATOM 985 N N . SER A 1 122 ? 5.053 3.720 -5.993 1.00 91.19 122 SER A N 1
ATOM 986 C CA . SER A 1 122 ? 6.408 3.825 -6.556 1.00 91.19 122 SER A CA 1
ATOM 987 C C . SER A 1 122 ? 6.647 2.796 -7.664 1.00 91.19 122 SER A C 1
ATOM 989 O O . SER A 1 122 ? 7.294 3.091 -8.672 1.00 91.19 122 SER A O 1
ATOM 991 N N . LEU A 1 123 ? 6.107 1.589 -7.495 1.00 90.31 123 LEU A N 1
ATOM 992 C CA . LEU A 1 123 ? 6.153 0.531 -8.494 1.00 90.31 123 LEU A CA 1
ATOM 993 C C . LEU A 1 123 ? 5.360 0.905 -9.756 1.00 90.31 123 LEU A C 1
ATOM 995 O O . LEU A 1 123 ? 5.890 0.749 -10.854 1.00 90.31 123 LEU A O 1
ATOM 999 N N . GLU A 1 124 ? 4.147 1.446 -9.605 1.00 89.69 124 GLU A N 1
ATOM 1000 C CA . GLU A 1 124 ? 3.310 1.924 -10.717 1.00 89.69 124 GLU A CA 1
ATOM 1001 C C . GLU A 1 124 ? 4.005 3.053 -11.490 1.00 89.69 124 GLU A C 1
ATOM 1003 O O . GLU A 1 124 ? 4.110 2.998 -12.713 1.00 89.69 124 GLU A O 1
ATOM 1008 N N . LEU A 1 125 ? 4.583 4.031 -10.788 1.00 89.94 125 LEU A N 1
ATOM 1009 C CA . LEU A 1 125 ? 5.350 5.113 -11.412 1.00 89.94 125 LEU A CA 1
ATOM 1010 C C . LEU A 1 125 ? 6.568 4.586 -12.177 1.00 89.94 125 LEU A C 1
ATOM 1012 O O . LEU A 1 125 ? 6.816 5.004 -13.307 1.00 89.94 125 LEU A O 1
ATOM 1016 N N . THR A 1 126 ? 7.299 3.634 -11.593 1.00 86.38 126 THR A N 1
ATOM 1017 C CA . THR A 1 126 ? 8.443 2.996 -12.264 1.00 86.38 126 THR A CA 1
ATOM 1018 C C . THR A 1 126 ? 7.990 2.277 -13.536 1.00 86.38 126 THR A C 1
ATOM 1020 O O . THR A 1 126 ? 8.670 2.330 -14.557 1.00 86.38 126 THR A O 1
ATOM 1023 N N . GLN A 1 127 ? 6.827 1.626 -13.502 1.00 86.00 127 GLN A N 1
ATOM 1024 C CA . GLN A 1 127 ? 6.247 0.958 -14.663 1.00 86.00 127 GLN A CA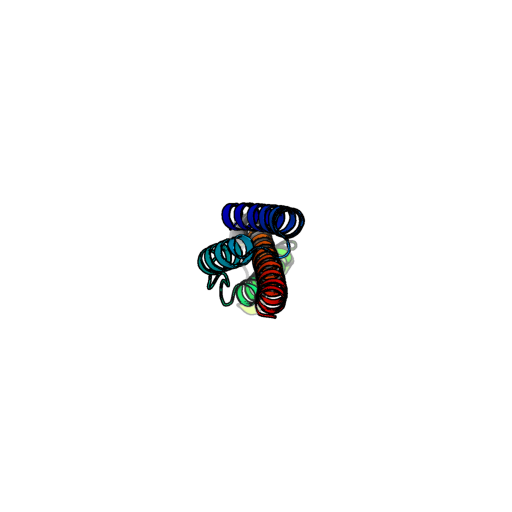 1
ATOM 1025 C C . GLN A 1 127 ? 5.881 1.940 -15.781 1.00 86.00 127 GLN A C 1
ATOM 1027 O O . GLN A 1 127 ? 6.163 1.679 -16.952 1.00 86.00 127 GLN A O 1
ATOM 1032 N N . LEU A 1 128 ? 5.264 3.069 -15.424 1.00 87.31 128 LEU A N 1
ATOM 1033 C CA . LEU A 1 128 ? 4.913 4.124 -16.373 1.00 87.31 128 LEU A CA 1
ATOM 1034 C C . LEU A 1 128 ? 6.168 4.704 -17.030 1.00 87.31 128 LEU A C 1
ATOM 1036 O O . LEU A 1 128 ? 6.205 4.826 -18.251 1.00 87.31 128 LEU A O 1
ATOM 1040 N N . GLN A 1 129 ? 7.218 4.972 -16.249 1.00 84.56 129 GLN A N 1
ATOM 1041 C CA . GLN A 1 129 ? 8.506 5.443 -16.771 1.00 84.56 129 GLN A CA 1
ATOM 1042 C C . GLN A 1 129 ? 9.142 4.434 -17.731 1.00 84.56 129 GLN A C 1
ATOM 1044 O O . GLN A 1 129 ? 9.579 4.802 -18.818 1.00 84.56 129 GLN A O 1
ATOM 1049 N N . ILE A 1 130 ? 9.157 3.154 -17.355 1.00 84.44 130 ILE A N 1
ATOM 1050 C CA . ILE A 1 130 ? 9.651 2.068 -18.207 1.00 84.44 130 ILE A CA 1
ATOM 1051 C C . ILE A 1 130 ? 8.888 2.028 -19.538 1.00 84.44 130 ILE A C 1
ATOM 1053 O O . ILE A 1 130 ? 9.512 1.938 -20.592 1.00 84.44 130 ILE A O 1
ATOM 1057 N N . THR A 1 131 ? 7.557 2.125 -19.490 1.00 84.38 131 THR A N 1
ATOM 1058 C CA . THR A 1 131 ? 6.701 2.107 -20.687 1.00 84.38 131 THR A CA 1
ATOM 1059 C C . THR A 1 131 ? 7.010 3.304 -21.585 1.00 84.38 131 THR A C 1
ATOM 1061 O O . THR A 1 131 ? 7.301 3.126 -22.761 1.00 84.38 131 THR A O 1
ATOM 1064 N N . GLN A 1 132 ? 7.072 4.510 -21.015 1.00 85.88 132 GLN A N 1
ATOM 1065 C CA . GLN A 1 132 ? 7.387 5.735 -21.753 1.00 85.88 132 GLN A CA 1
ATOM 1066 C C . GLN A 1 132 ? 8.757 5.681 -22.437 1.00 85.88 132 GLN A C 1
ATOM 1068 O O . GLN A 1 132 ? 8.869 6.040 -23.607 1.00 85.88 132 GLN A O 1
ATOM 1073 N N . ILE A 1 133 ? 9.800 5.225 -21.735 1.00 82.44 133 ILE A N 1
ATOM 1074 C CA . ILE A 1 133 ? 11.145 5.101 -22.318 1.00 82.44 133 ILE A CA 1
ATOM 1075 C C . ILE A 1 133 ? 11.151 4.032 -23.412 1.00 82.44 133 ILE A C 1
ATOM 1077 O O . ILE A 1 133 ? 11.743 4.243 -24.469 1.00 82.44 133 ILE A O 1
ATOM 1081 N N . SER A 1 134 ? 10.473 2.903 -23.190 1.00 82.44 134 SER A N 1
ATOM 1082 C CA . SER A 1 134 ? 10.349 1.842 -24.192 1.00 82.44 134 SER A CA 1
ATOM 1083 C C . SER A 1 134 ? 9.689 2.356 -25.477 1.00 82.44 134 SER A C 1
ATOM 1085 O O . SER A 1 134 ? 10.230 2.144 -26.562 1.00 82.44 134 SER A O 1
ATOM 1087 N N . ASP A 1 135 ? 8.582 3.094 -25.359 1.00 84.25 135 ASP A N 1
ATOM 1088 C CA . ASP A 1 135 ? 7.860 3.680 -26.496 1.00 84.25 135 ASP A CA 1
ATOM 1089 C C . ASP A 1 135 ? 8.710 4.728 -27.233 1.00 84.25 135 ASP A C 1
ATOM 1091 O O . ASP A 1 135 ? 8.742 4.763 -28.466 1.00 84.25 135 ASP A O 1
ATOM 1095 N N . GLN A 1 136 ? 9.452 5.563 -26.494 1.00 85.31 136 GLN A N 1
ATOM 1096 C CA . GLN A 1 136 ? 10.381 6.539 -27.074 1.00 85.31 136 GLN A CA 1
ATOM 1097 C C . GLN A 1 136 ? 11.502 5.861 -27.861 1.00 85.31 136 GLN A C 1
ATOM 1099 O O . GLN A 1 136 ? 11.793 6.270 -28.988 1.00 85.31 136 GLN A O 1
ATOM 1104 N N . ILE A 1 137 ? 12.119 4.824 -27.285 1.00 81.44 137 ILE A N 1
ATOM 1105 C CA . ILE A 1 137 ? 13.154 4.052 -27.969 1.00 81.44 137 ILE A CA 1
ATOM 1106 C C . ILE A 1 137 ? 12.566 3.420 -29.234 1.00 81.44 137 ILE A C 1
ATOM 1108 O O . ILE A 1 137 ? 13.145 3.569 -30.308 1.00 81.44 137 ILE A O 1
ATOM 1112 N N . GLN A 1 138 ? 11.410 2.761 -29.135 1.00 80.69 138 GLN A N 1
ATOM 1113 C CA . GLN A 1 138 ? 10.779 2.109 -30.279 1.00 80.69 138 GLN A CA 1
ATOM 1114 C C . GLN A 1 138 ? 10.472 3.102 -31.410 1.00 80.69 138 GLN A C 1
ATOM 1116 O O . GLN A 1 138 ? 10.860 2.851 -32.552 1.00 80.69 138 GLN A O 1
ATOM 1121 N N . SER A 1 139 ? 9.863 4.246 -31.092 1.00 84.56 139 SER A N 1
ATOM 1122 C CA . SER A 1 139 ? 9.564 5.308 -32.062 1.00 84.56 139 SER A CA 1
ATOM 1123 C C . SER A 1 139 ? 10.830 5.835 -32.744 1.00 84.56 139 SER A C 1
ATOM 1125 O O . SER A 1 139 ? 10.880 5.981 -33.968 1.00 84.56 139 SER A O 1
ATOM 1127 N N . LYS A 1 140 ? 11.907 6.048 -31.976 1.00 81.75 140 LYS A N 1
ATOM 1128 C CA . LYS A 1 140 ? 13.184 6.524 -32.522 1.00 81.75 140 LYS A CA 1
ATOM 1129 C C . LYS A 1 140 ? 13.833 5.502 -33.457 1.00 81.75 140 LYS A C 1
ATOM 1131 O O . LYS A 1 140 ? 14.320 5.872 -34.525 1.00 81.75 140 LYS A O 1
ATOM 1136 N N . LEU A 1 141 ? 13.817 4.223 -33.082 1.00 78.75 141 LEU A N 1
ATOM 1137 C CA . LEU A 1 141 ? 14.324 3.136 -33.922 1.00 78.75 141 LEU A CA 1
ATOM 1138 C C . LEU A 1 141 ? 13.512 3.003 -35.223 1.00 78.75 141 LEU A C 1
ATOM 1140 O O . LEU A 1 141 ? 14.096 2.792 -36.284 1.00 78.75 141 LEU A O 1
ATOM 1144 N N . GLU A 1 142 ? 12.188 3.172 -35.171 1.00 80.88 142 GLU A N 1
ATOM 1145 C CA . GLU A 1 142 ? 11.311 3.127 -36.351 1.00 80.88 142 GLU A CA 1
ATOM 1146 C C . GLU A 1 142 ? 11.571 4.286 -37.322 1.00 80.88 142 GLU A C 1
ATOM 1148 O O . GLU A 1 142 ? 11.714 4.053 -38.524 1.00 80.88 142 GLU A O 1
ATOM 1153 N N . GLN A 1 143 ? 11.730 5.514 -36.817 1.00 80.38 143 GLN A N 1
ATOM 1154 C CA . GLN A 1 143 ? 12.082 6.674 -37.646 1.00 80.38 143 GLN A CA 1
ATOM 1155 C C . GLN A 1 143 ? 13.409 6.476 -38.389 1.00 80.38 143 GLN A C 1
ATOM 1157 O O . GLN A 1 143 ? 13.513 6.786 -39.575 1.00 80.38 143 GLN A O 1
ATOM 1162 N N . GLN A 1 144 ? 14.429 5.951 -37.706 1.00 72.94 144 GLN A N 1
ATOM 1163 C CA . GLN A 1 144 ? 15.746 5.744 -38.310 1.00 72.94 144 GLN A CA 1
ATOM 1164 C C . GLN A 1 144 ? 15.773 4.569 -39.289 1.00 72.94 144 GLN A C 1
ATOM 1166 O O . GLN A 1 144 ? 16.430 4.662 -40.323 1.00 72.94 144 GLN A O 1
ATOM 1171 N N . SER A 1 145 ? 15.030 3.492 -39.011 1.00 70.06 145 SER A N 1
ATOM 1172 C CA . SER A 1 145 ? 14.878 2.378 -39.955 1.00 70.06 145 SER A CA 1
ATOM 1173 C C . SER A 1 145 ? 14.288 2.854 -41.285 1.00 70.06 145 SER A C 1
ATOM 1175 O O . SER A 1 145 ? 14.793 2.483 -42.337 1.00 70.06 145 SER A O 1
ATOM 1177 N N . PHE A 1 146 ? 13.275 3.728 -41.244 1.00 68.62 146 PHE A N 1
ATOM 1178 C CA . PHE A 1 146 ? 12.646 4.284 -42.446 1.00 68.62 146 PHE A CA 1
ATOM 1179 C C . PHE A 1 146 ? 13.582 5.197 -43.254 1.00 68.62 146 PHE A C 1
ATOM 1181 O O . PHE A 1 146 ? 13.550 5.194 -44.482 1.00 68.62 146 PHE A O 1
ATOM 1188 N N . LEU A 1 147 ? 14.429 5.983 -42.580 1.00 64.06 147 LEU A N 1
ATOM 1189 C CA . LEU A 1 147 ? 15.408 6.854 -43.241 1.00 64.06 147 LEU A CA 1
ATOM 1190 C C . LEU A 1 147 ? 16.553 6.074 -43.902 1.00 64.06 147 LEU A C 1
ATOM 1192 O O . LEU A 1 147 ? 17.126 6.569 -44.864 1.00 64.06 147 LEU A O 1
ATOM 1196 N N . GLY A 1 148 ? 16.891 4.887 -43.393 1.00 58.16 148 GLY A N 1
ATOM 1197 C CA . GLY A 1 148 ? 17.940 4.026 -43.950 1.00 58.16 148 GLY A CA 1
ATOM 1198 C C . GLY A 1 148 ? 17.492 3.103 -45.091 1.00 58.16 148 GLY A C 1
ATOM 1199 O O . GLY A 1 148 ? 18.345 2.449 -45.685 1.00 58.16 148 GLY A O 1
ATOM 1200 N N . GLU A 1 149 ? 16.188 3.015 -45.376 1.00 53.12 149 GLU A N 1
ATOM 1201 C CA . GLU A 1 149 ? 15.618 2.220 -46.482 1.00 53.12 149 GLU A CA 1
ATOM 1202 C C . GLU A 1 149 ? 15.361 3.035 -47.768 1.00 53.12 149 GLU A C 1
ATOM 1204 O O . GLU A 1 149 ? 15.031 2.448 -48.799 1.00 53.12 149 GLU A O 1
ATOM 1209 N N . LYS A 1 150 ? 15.509 4.367 -47.723 1.00 50.25 150 LYS A N 1
ATOM 1210 C CA . LYS A 1 150 ? 15.464 5.258 -48.896 1.00 50.25 150 LYS A CA 1
ATOM 1211 C C . LYS A 1 150 ? 16.852 5.491 -49.477 1.00 50.25 150 LYS A C 1
ATOM 1213 O O . LYS A 1 150 ? 16.927 5.592 -50.721 1.00 50.25 150 LYS A O 1
#

Foldseek 3Di:
DVVLLVVLVVLLVVLVVCCVVQPLHPVNLVVLVVSLVVQDDDLDPPCLVVVLVVLVVVLVVLVVVLVCLVPLVVSQVVVCVVVVHDDDPVRSVVSNVVSVVVSVVSVVVSVVSVVVSVVSVVSVVSSVSSVVSSVVSVVSSVVRNVVNVD

Secondary structure (DSSP, 8-state):
-HHHHHHHHHHHHHHHHHHHHHTT-HHHHHHHHHHHHHSPP----TTHHHHHHHHHHHHHHHHHHHHGGGSHHHHHHHHHHHHT----HHHHHHHHHHHHHHHHHHHHHHHHHHHHHHHHHHHHHHHHHHHHHHHHHHHHHHHHHHHT--

Sequence (150 aa):
MRNILDSLTQTQRTIDEQISALQGTLVLSRIIQQQKQKLPTNLNIQGLSKQIADLRVHIFDITQKRNELYDLDNYINKVESEDGKQFTEAERTQVKTLLTERRKMTSDLIKSLNNQLNLAISLELTQLQITQISDQIQSKLEQQSFLGEK

pLDDT: mean 86.61, std 10.68, range [50.25, 98.44]

Organism: Haemophilus influenzae (NCBI:txid727)